Protein AF-C6A193-F1 (afdb_monomer_lite)

Foldseek 3Di:
DVVVLVVCVVVVHHSVVVVVVCVVVDDDDDCDPVLVVQLVVLQVVCVVVVHDADSVLSSVQSVCQVVVHEAEDQCQVSCVSCVVVPHHYDYNVVVVVVVVVVVVVVVVVVVVVVVPDDDPD

Sequence (121 aa):
MYEYLLAKAFLGKSPEYEMGLLKEIYSIVPLEDEIIVKAALITNKLLKNRQKMPSSEILVGVTAILKDGLLITEHPEAYNPLRKYGLDVISTEKFIEELNELIVKFSEETSRANVKEPARG

pLDDT: mean 92.71, std 11.52, range [50.06, 98.56]

Radius of gyration: 20.71 Å; chains: 1; bounding box: 56×43×52 Å

Secondary structure (DSSP, 8-state):
-HHHHHHHHHTT--HHHHHHHHHHHS------HHHHHHHHHHHHHHHHTT----HHHHHHHHHHHHTTPPEEES-GGGGHHHHTTT--EEEHHHHHHHHHHHHHHHHHHHHHHHTS-----

Structure (mmCIF, N/CA/C/O backbone):
data_AF-C6A193-F1
#
_entry.id   AF-C6A193-F1
#
loop_
_atom_site.group_PDB
_atom_site.id
_atom_site.type_symbol
_atom_site.label_atom_id
_atom_site.label_alt_id
_atom_site.label_comp_id
_atom_site.label_asym_id
_atom_site.label_entity_id
_atom_site.label_seq_id
_atom_site.pdbx_PDB_ins_code
_atom_site.Cartn_x
_atom_site.Cartn_y
_atom_site.Cartn_z
_atom_site.occupancy
_atom_site.B_iso_or_equiv
_atom_site.auth_seq_id
_atom_site.auth_comp_id
_atom_site.auth_asym_id
_atom_site.auth_atom_id
_atom_site.pdbx_PDB_model_num
ATOM 1 N N . MET A 1 1 ? 4.519 2.305 -8.512 1.00 89.88 1 MET A N 1
ATOM 2 C CA . MET A 1 1 ? 5.144 1.351 -9.464 1.00 89.88 1 MET A CA 1
ATOM 3 C C . MET A 1 1 ? 5.191 1.896 -10.886 1.00 89.88 1 MET A C 1
ATOM 5 O O . MET A 1 1 ? 6.290 2.067 -11.390 1.00 89.88 1 MET A O 1
ATOM 9 N N . TYR A 1 2 ? 4.052 2.208 -11.520 1.00 92.94 2 TYR A N 1
ATOM 10 C CA . TYR A 1 2 ? 4.037 2.774 -12.881 1.00 92.94 2 TYR A CA 1
ATOM 11 C C . TYR A 1 2 ? 4.923 4.022 -13.015 1.00 92.94 2 TYR A C 1
ATOM 13 O O . TYR A 1 2 ? 5.805 4.047 -13.861 1.00 92.94 2 TYR A O 1
ATOM 21 N N . GLU A 1 3 ? 4.763 5.006 -12.125 1.00 93.38 3 GLU A N 1
ATOM 22 C CA . GLU A 1 3 ? 5.554 6.249 -12.147 1.00 93.38 3 GLU A CA 1
ATOM 23 C C . GLU A 1 3 ? 7.060 6.004 -11.992 1.00 93.38 3 GLU A C 1
ATOM 25 O O . GLU A 1 3 ? 7.865 6.627 -12.678 1.00 93.38 3 GLU A O 1
ATOM 30 N N . TYR A 1 4 ? 7.445 5.044 -11.148 1.00 94.75 4 TYR A N 1
ATOM 31 C CA . TYR A 1 4 ? 8.839 4.629 -10.999 1.00 94.75 4 TYR A CA 1
ATOM 32 C C . TYR A 1 4 ? 9.391 4.054 -12.308 1.00 94.75 4 TYR A C 1
ATOM 34 O O . TYR A 1 4 ? 10.430 4.500 -12.784 1.00 94.75 4 TYR A O 1
ATOM 42 N N . LEU A 1 5 ? 8.685 3.099 -12.920 1.00 97.06 5 LEU A N 1
ATOM 43 C CA . LEU A 1 5 ? 9.116 2.467 -14.170 1.00 97.06 5 LEU A CA 1
ATOM 44 C C . LEU A 1 5 ? 9.140 3.462 -15.332 1.00 97.06 5 LEU A C 1
ATOM 46 O O . LEU A 1 5 ? 10.063 3.432 -16.140 1.00 97.06 5 LEU A O 1
ATOM 50 N N . LEU A 1 6 ? 8.176 4.383 -15.372 1.00 97.69 6 LEU A N 1
ATOM 51 C CA . LEU A 1 6 ? 8.143 5.495 -16.313 1.00 97.69 6 LEU A CA 1
ATOM 52 C C . LEU A 1 6 ? 9.384 6.382 -16.153 1.00 97.69 6 LEU A C 1
ATOM 54 O O . LEU A 1 6 ? 10.057 6.672 -17.138 1.00 97.69 6 LEU A O 1
ATOM 58 N N . ALA A 1 7 ? 9.737 6.756 -14.920 1.00 97.75 7 ALA A N 1
ATOM 59 C CA . ALA A 1 7 ? 10.953 7.517 -14.649 1.00 97.75 7 ALA A CA 1
ATOM 60 C C . ALA A 1 7 ? 12.216 6.753 -15.081 1.00 97.75 7 ALA A C 1
ATOM 62 O O . ALA A 1 7 ? 13.123 7.344 -15.663 1.00 97.75 7 ALA A O 1
ATOM 63 N N . LYS A 1 8 ? 12.278 5.431 -14.865 1.00 97.69 8 LYS A N 1
ATOM 64 C CA . LYS A 1 8 ? 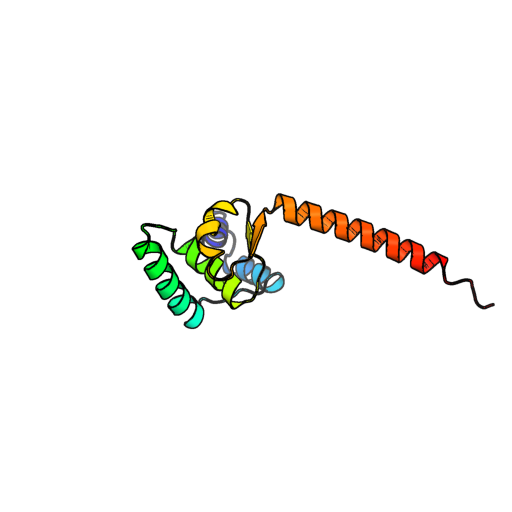13.393 4.601 -15.350 1.00 97.69 8 LYS A CA 1
ATOM 65 C C . LYS A 1 8 ? 13.469 4.571 -16.878 1.00 97.69 8 LYS A C 1
ATOM 67 O O . LYS A 1 8 ? 14.562 4.761 -17.410 1.00 97.69 8 LYS A O 1
ATOM 72 N N . ALA A 1 9 ? 12.334 4.436 -17.564 1.00 97.62 9 ALA A N 1
ATOM 73 C CA . ALA A 1 9 ? 12.258 4.503 -19.023 1.00 97.62 9 ALA A CA 1
ATOM 74 C C . ALA A 1 9 ? 12.771 5.850 -19.555 1.00 97.62 9 ALA A C 1
ATOM 76 O O . ALA A 1 9 ? 13.605 5.884 -20.457 1.00 97.62 9 ALA A O 1
ATOM 77 N N . PHE A 1 10 ? 12.332 6.961 -18.951 1.00 97.88 10 PHE A N 1
ATOM 78 C CA . PHE A 1 10 ? 12.794 8.307 -19.305 1.00 97.88 10 PHE A CA 1
ATOM 79 C C . PHE A 1 10 ? 14.308 8.486 -19.145 1.00 97.88 10 PHE A C 1
ATOM 81 O O . PHE A 1 10 ? 14.922 9.225 -19.909 1.00 97.88 10 PHE A O 1
ATOM 88 N N . LEU A 1 11 ? 14.921 7.791 -18.185 1.00 97.81 11 LEU A N 1
ATOM 89 C CA . LEU A 1 11 ? 16.368 7.798 -17.956 1.00 97.81 11 LEU A CA 1
ATOM 90 C C . LEU A 1 11 ? 17.138 6.813 -18.858 1.00 97.81 11 LEU A C 1
ATOM 92 O O . LEU A 1 11 ? 18.328 6.595 -18.634 1.00 97.81 11 LEU A O 1
ATOM 96 N N . GLY A 1 12 ? 16.485 6.193 -19.847 1.00 97.81 12 GLY A N 1
ATOM 97 C CA . GLY A 1 12 ? 17.104 5.230 -20.763 1.00 97.81 12 GLY A CA 1
ATOM 98 C C . GLY A 1 12 ? 17.394 3.861 -20.139 1.00 97.81 12 GLY A C 1
ATOM 99 O O . GLY A 1 12 ? 18.174 3.088 -20.691 1.00 97.81 12 GLY A O 1
ATOM 100 N N . LYS A 1 13 ? 16.794 3.548 -18.984 1.00 96.88 13 LYS A N 1
ATOM 101 C CA . LYS A 1 13 ? 16.908 2.236 -18.328 1.00 96.88 13 LYS A CA 1
ATOM 102 C C . LYS A 1 13 ? 15.764 1.323 -18.771 1.00 96.88 13 LYS A C 1
ATOM 104 O O . LYS A 1 13 ? 14.680 1.815 -19.068 1.00 96.88 13 LYS A O 1
ATOM 109 N N . SER A 1 14 ? 15.983 0.004 -18.774 1.00 97.69 14 SER A N 1
ATOM 110 C CA . SER A 1 14 ? 14.939 -0.979 -19.115 1.00 97.69 14 SER A CA 1
ATOM 111 C C . SER A 1 14 ? 13.917 -1.114 -17.977 1.00 97.69 14 SER A C 1
ATOM 113 O O . SER A 1 14 ? 14.284 -1.548 -16.880 1.00 97.69 14 SER A O 1
ATOM 115 N N . PRO A 1 15 ? 12.632 -0.794 -18.218 1.00 97.56 15 PRO A N 1
ATOM 116 C CA . PRO A 1 15 ? 11.571 -1.019 -17.241 1.00 97.56 15 PRO A CA 1
ATOM 117 C C . PRO A 1 15 ? 11.350 -2.499 -16.926 1.00 97.56 15 PRO A C 1
ATOM 119 O O . PRO A 1 15 ? 10.973 -2.830 -15.808 1.00 97.56 15 PRO A O 1
ATOM 122 N N . GLU A 1 16 ? 11.593 -3.398 -17.880 1.00 97.38 16 GLU A N 1
ATOM 123 C CA . GLU A 1 16 ? 11.458 -4.846 -17.698 1.00 97.38 16 GLU A CA 1
ATOM 124 C C . GLU A 1 16 ? 12.485 -5.367 -16.694 1.00 97.38 16 GLU A C 1
ATOM 126 O O . GLU A 1 16 ? 12.132 -6.120 -15.786 1.00 97.38 16 GLU A O 1
ATOM 131 N N . TYR A 1 17 ? 13.738 -4.921 -16.821 1.00 97.62 17 TYR A N 1
ATOM 132 C CA . TYR A 1 17 ? 14.798 -5.250 -15.872 1.00 97.62 17 TYR A CA 1
ATOM 133 C C . TYR A 1 17 ? 14.487 -4.706 -14.471 1.00 97.62 17 TYR A C 1
ATOM 135 O O . TYR A 1 17 ? 14.544 -5.439 -13.488 1.00 97.62 17 TYR A O 1
ATOM 143 N N . GLU A 1 18 ? 14.082 -3.437 -14.377 1.00 97.12 18 GLU A N 1
ATOM 144 C CA . GLU A 1 18 ? 13.724 -2.796 -13.104 1.00 97.12 18 GLU A CA 1
ATOM 145 C C . GLU A 1 18 ? 12.497 -3.465 -12.453 1.00 97.12 18 GLU A C 1
ATOM 147 O O . GLU A 1 18 ? 12.458 -3.654 -11.239 1.00 97.12 18 GLU A O 1
ATOM 152 N N . MET A 1 19 ? 11.514 -3.893 -13.250 1.00 96.94 19 MET A N 1
ATOM 153 C CA . MET A 1 19 ? 10.386 -4.701 -12.778 1.00 96.94 19 MET A CA 1
ATOM 154 C C . MET A 1 19 ? 10.845 -6.069 -12.258 1.00 96.94 19 MET A C 1
ATOM 156 O O . MET A 1 19 ? 10.311 -6.541 -11.256 1.00 96.94 19 MET A O 1
ATOM 160 N N . GLY A 1 20 ? 11.813 -6.708 -12.923 1.00 96.88 20 GLY A N 1
ATOM 161 C CA . GLY A 1 20 ? 12.423 -7.959 -12.467 1.00 96.88 20 GLY A CA 1
ATOM 162 C C . GLY A 1 20 ? 13.012 -7.819 -11.066 1.00 96.88 20 GLY A C 1
ATOM 163 O O . GLY A 1 20 ? 12.614 -8.552 -10.166 1.00 96.88 20 GLY A O 1
ATOM 164 N N . LEU A 1 21 ? 13.846 -6.797 -10.852 1.00 96.12 21 LEU A N 1
ATOM 165 C CA . LEU A 1 21 ? 14.441 -6.508 -9.543 1.00 96.12 21 LEU A CA 1
ATOM 166 C C . LEU A 1 21 ? 13.390 -6.244 -8.459 1.00 96.12 21 LEU A C 1
ATOM 168 O O . LEU A 1 21 ? 13.499 -6.745 -7.343 1.00 96.12 21 LEU A O 1
ATOM 172 N N . LEU A 1 22 ? 12.339 -5.480 -8.773 1.00 95.31 22 LEU A N 1
ATOM 173 C CA . LEU A 1 22 ? 11.263 -5.232 -7.812 1.00 95.31 22 LEU A CA 1
ATOM 174 C C . LEU A 1 22 ? 10.559 -6.525 -7.392 1.00 95.31 22 LEU A C 1
ATOM 176 O O . LEU A 1 22 ? 10.219 -6.661 -6.221 1.00 95.31 22 LEU A O 1
ATOM 180 N N . LYS A 1 23 ? 10.364 -7.472 -8.316 1.00 96.12 23 LYS A N 1
ATOM 181 C CA . LYS A 1 23 ? 9.749 -8.777 -8.025 1.00 96.12 23 LYS A CA 1
ATOM 182 C C . LYS A 1 23 ? 10.645 -9.704 -7.205 1.00 96.12 23 LYS A C 1
ATOM 184 O O . LYS A 1 23 ? 10.124 -10.604 -6.557 1.00 96.12 23 LYS A O 1
ATOM 189 N N . GLU A 1 24 ? 11.961 -9.505 -7.230 1.00 97.12 24 GLU A N 1
ATOM 190 C CA . GLU A 1 24 ? 12.900 -10.252 -6.381 1.00 97.12 24 GLU A CA 1
ATOM 191 C C . GLU A 1 24 ? 12.860 -9.779 -4.921 1.00 97.12 24 GLU A C 1
ATOM 193 O O . GLU A 1 24 ? 13.088 -10.570 -4.010 1.00 97.12 24 GLU A O 1
ATOM 198 N N . ILE A 1 25 ? 12.554 -8.498 -4.694 1.00 96.31 25 ILE A N 1
ATOM 199 C CA . ILE A 1 25 ? 12.572 -7.871 -3.363 1.00 96.31 25 ILE A CA 1
ATOM 200 C C . ILE A 1 25 ? 11.172 -7.842 -2.736 1.00 96.31 25 ILE A C 1
ATOM 202 O O . ILE A 1 25 ? 11.025 -8.001 -1.524 1.00 96.31 25 ILE A O 1
ATOM 206 N N . TYR A 1 26 ? 10.138 -7.628 -3.549 1.00 94.81 26 TYR A N 1
ATOM 207 C CA . TYR A 1 26 ? 8.774 -7.391 -3.093 1.00 94.81 26 TYR A CA 1
ATOM 208 C C . TYR A 1 26 ? 7.784 -8.384 -3.694 1.00 94.81 26 TYR A C 1
ATOM 210 O O . TYR A 1 26 ? 7.811 -8.695 -4.886 1.00 94.81 26 TYR A O 1
ATOM 218 N N . SER A 1 27 ? 6.806 -8.780 -2.880 1.00 94.19 27 SER A N 1
ATOM 219 C CA . SER A 1 27 ? 5.588 -9.408 -3.384 1.00 94.19 27 SER A CA 1
ATOM 220 C C . SER A 1 27 ? 4.689 -8.340 -4.010 1.00 94.19 27 SER A C 1
ATOM 222 O O . SER A 1 27 ? 4.142 -7.483 -3.314 1.00 94.19 27 SER A O 1
ATOM 224 N N . ILE A 1 28 ? 4.557 -8.361 -5.338 1.00 94.00 28 ILE A N 1
ATOM 225 C CA . ILE A 1 28 ? 3.685 -7.433 -6.064 1.00 94.00 28 ILE A CA 1
ATOM 226 C C . ILE A 1 28 ? 2.267 -7.992 -6.065 1.00 94.00 28 ILE A C 1
ATOM 228 O O . ILE A 1 28 ? 1.999 -9.009 -6.702 1.00 94.00 28 ILE A O 1
ATOM 232 N N . VAL A 1 29 ? 1.352 -7.288 -5.402 1.00 94.81 29 VAL A N 1
ATOM 233 C CA . VAL A 1 29 ? -0.071 -7.634 -5.408 1.00 94.81 29 VAL A CA 1
ATOM 234 C C . VAL A 1 29 ? -0.707 -7.132 -6.712 1.00 94.81 29 VAL A C 1
ATOM 236 O O . VAL A 1 29 ? -0.722 -5.918 -6.947 1.00 94.81 29 VAL A O 1
ATOM 239 N N . PRO A 1 30 ? -1.208 -8.023 -7.589 1.00 94.19 30 PRO A N 1
ATOM 240 C CA . PRO A 1 30 ? -1.943 -7.608 -8.775 1.00 94.19 30 PRO A CA 1
ATOM 241 C C . PRO A 1 30 ? -3.305 -7.028 -8.383 1.00 94.19 30 PRO A C 1
ATOM 243 O O . PRO A 1 30 ? -3.838 -7.302 -7.309 1.00 94.19 30 PRO A O 1
ATOM 246 N N . LEU A 1 31 ? -3.890 -6.225 -9.271 1.00 94.75 31 LEU A N 1
ATOM 247 C CA . LEU A 1 31 ? -5.223 -5.673 -9.055 1.00 94.75 31 LEU A CA 1
ATOM 248 C C . LEU A 1 31 ? -6.290 -6.747 -9.330 1.00 94.75 31 LEU A C 1
ATOM 250 O O . LEU A 1 31 ? -6.829 -6.834 -10.428 1.00 94.75 31 LEU A O 1
ATOM 254 N N . GLU A 1 32 ? -6.534 -7.587 -8.329 1.00 96.56 32 GLU A N 1
ATOM 255 C CA . GLU A 1 32 ? -7.520 -8.671 -8.343 1.00 96.56 32 GLU A CA 1
ATOM 256 C C . GLU A 1 32 ? -8.960 -8.128 -8.278 1.00 96.56 32 GLU A C 1
ATOM 258 O O . GLU A 1 32 ? -9.213 -7.065 -7.701 1.00 96.56 32 GLU A O 1
ATOM 263 N N . ASP A 1 33 ? -9.924 -8.888 -8.809 1.00 98.25 33 ASP A N 1
ATOM 264 C CA . ASP A 1 33 ? -11.348 -8.516 -8.826 1.00 98.25 33 ASP A CA 1
ATOM 265 C C . ASP A 1 33 ? -11.879 -8.150 -7.434 1.00 98.25 33 ASP A C 1
ATOM 267 O O . ASP A 1 33 ? -12.646 -7.198 -7.281 1.00 98.25 33 ASP A O 1
ATOM 271 N N . GLU A 1 34 ? -11.431 -8.861 -6.397 1.00 98.06 34 GLU A N 1
ATOM 272 C CA . GLU A 1 34 ? -11.819 -8.586 -5.015 1.00 98.06 34 GLU A CA 1
ATOM 273 C C . GLU A 1 34 ? -11.401 -7.177 -4.568 1.00 98.06 34 GLU A C 1
ATOM 275 O O . GLU A 1 34 ? -12.206 -6.451 -3.976 1.00 98.06 34 GLU A O 1
ATOM 280 N N . ILE A 1 35 ? -10.180 -6.750 -4.912 1.00 98.19 35 ILE A N 1
ATOM 281 C CA . ILE A 1 35 ? -9.672 -5.407 -4.607 1.00 98.19 35 ILE A CA 1
ATOM 282 C C . ILE A 1 35 ? -10.526 -4.364 -5.331 1.00 98.19 35 ILE A C 1
ATOM 284 O O . ILE A 1 35 ? -10.962 -3.391 -4.713 1.00 98.19 35 ILE A O 1
ATOM 288 N N . ILE A 1 36 ? -10.821 -4.584 -6.616 1.00 98.38 36 ILE A N 1
ATOM 289 C CA . ILE A 1 36 ? -11.621 -3.667 -7.441 1.00 98.38 36 ILE A CA 1
ATOM 290 C C . ILE A 1 36 ? -13.027 -3.498 -6.854 1.00 98.38 36 ILE A C 1
ATOM 292 O O . ILE A 1 36 ? -13.488 -2.374 -6.631 1.00 98.38 36 ILE A O 1
ATOM 296 N N . VAL A 1 37 ? -13.710 -4.608 -6.563 1.00 98.56 37 VAL A N 1
ATOM 297 C CA . VAL A 1 37 ? -15.078 -4.602 -6.028 1.00 98.56 37 VAL A CA 1
ATOM 298 C C . VAL A 1 37 ? -15.112 -3.953 -4.646 1.00 98.56 37 VAL A C 1
ATOM 300 O O . VAL A 1 37 ? -15.944 -3.075 -4.388 1.00 98.56 37 VAL A O 1
ATOM 303 N N . LYS A 1 38 ? -14.188 -4.324 -3.753 1.00 98.50 38 LYS A N 1
ATOM 304 C CA . LYS A 1 38 ? -14.114 -3.753 -2.403 1.00 98.50 38 LYS A CA 1
ATOM 305 C C . LYS A 1 38 ? -13.816 -2.252 -2.446 1.00 98.50 38 LYS A C 1
ATOM 307 O O . LYS A 1 38 ? -14.466 -1.488 -1.726 1.00 98.50 38 LYS A O 1
ATOM 312 N N . ALA A 1 39 ? -12.915 -1.816 -3.327 1.00 98.50 39 ALA A N 1
ATOM 313 C CA . ALA A 1 39 ? -12.602 -0.408 -3.546 1.00 98.50 39 ALA A CA 1
ATOM 314 C C . ALA A 1 39 ? -13.812 0.379 -4.050 1.00 98.50 39 ALA A C 1
ATOM 316 O O . ALA A 1 39 ? -14.109 1.442 -3.502 1.00 98.50 39 ALA A O 1
ATOM 317 N N . ALA A 1 40 ? -14.573 -0.146 -5.012 1.00 98.31 40 ALA A N 1
ATOM 318 C CA . ALA A 1 40 ? -15.790 0.504 -5.500 1.00 98.31 40 ALA A CA 1
ATOM 319 C C . ALA A 1 40 ? -16.846 0.665 -4.389 1.00 98.31 40 ALA A C 1
ATOM 321 O O . ALA A 1 40 ? -17.434 1.740 -4.223 1.00 98.31 40 ALA A O 1
ATOM 322 N N . LEU A 1 41 ? -17.048 -0.375 -3.571 1.00 98.50 41 LEU A N 1
ATOM 323 C CA . LEU A 1 41 ? -17.986 -0.343 -2.445 1.00 98.50 41 LEU A CA 1
ATOM 324 C C . LEU A 1 41 ? -17.586 0.686 -1.382 1.00 98.50 41 LEU A C 1
ATOM 326 O O . LEU A 1 41 ? -18.440 1.430 -0.892 1.00 98.50 41 LEU A O 1
ATOM 330 N N . ILE A 1 42 ? -16.302 0.743 -1.024 1.00 98.44 42 ILE A N 1
ATOM 331 C CA . ILE A 1 42 ? -15.778 1.724 -0.067 1.00 98.44 42 ILE A CA 1
ATOM 332 C C . ILE A 1 42 ? -15.870 3.138 -0.644 1.00 98.44 42 ILE A C 1
ATOM 334 O O . ILE A 1 42 ? -16.391 4.027 0.028 1.00 98.44 42 ILE A O 1
ATOM 338 N N . THR A 1 43 ? -15.482 3.335 -1.906 1.00 98.31 43 THR A N 1
ATOM 339 C CA . THR A 1 43 ? -15.575 4.629 -2.601 1.00 98.31 43 THR A CA 1
ATOM 340 C C . THR A 1 43 ? -16.999 5.175 -2.563 1.00 98.31 43 THR A C 1
ATOM 342 O O . THR A 1 43 ? -17.214 6.316 -2.164 1.00 98.31 43 THR A O 1
ATOM 345 N N . ASN A 1 44 ? -18.002 4.353 -2.889 1.00 98.12 44 ASN A N 1
ATOM 346 C CA . ASN A 1 44 ? -19.410 4.753 -2.818 1.00 98.12 44 ASN A CA 1
ATOM 347 C C . ASN A 1 44 ? -19.812 5.201 -1.400 1.00 98.12 44 ASN A C 1
ATOM 349 O O . ASN A 1 44 ? -20.485 6.219 -1.229 1.00 98.12 44 ASN A O 1
ATOM 353 N N . LYS A 1 45 ? -19.375 4.477 -0.361 1.00 98.12 45 LYS A N 1
ATOM 354 C CA . LYS A 1 45 ? -19.643 4.851 1.038 1.00 98.12 45 LYS A CA 1
ATOM 355 C C . LYS A 1 45 ? -18.947 6.158 1.437 1.00 98.12 45 LYS A C 1
ATOM 357 O O . LYS A 1 45 ? -19.529 6.933 2.193 1.00 98.12 45 LYS A O 1
ATOM 362 N N . LEU A 1 46 ? -17.737 6.420 0.944 1.00 97.44 46 LEU A N 1
ATOM 363 C CA . LEU A 1 46 ? -17.030 7.684 1.174 1.00 97.44 46 LEU A CA 1
ATOM 364 C C . LEU A 1 46 ? -17.751 8.850 0.485 1.00 97.44 46 LEU A C 1
ATOM 366 O O . LEU A 1 46 ? -18.070 9.846 1.135 1.00 97.44 46 LEU A O 1
ATOM 370 N N . LEU A 1 47 ? -18.121 8.682 -0.788 1.00 97.44 47 LEU A N 1
ATOM 371 C CA . LEU A 1 47 ? -18.825 9.701 -1.569 1.00 97.44 47 LEU A CA 1
ATOM 372 C C . LEU A 1 47 ? -20.186 10.065 -0.967 1.00 97.44 47 LEU A C 1
ATOM 374 O O . LEU A 1 47 ? -20.524 11.247 -0.901 1.00 97.44 47 LEU A O 1
ATOM 378 N N . LYS A 1 48 ? -20.940 9.083 -0.454 1.00 97.00 48 LYS A N 1
ATOM 379 C CA . LYS A 1 48 ? -22.197 9.333 0.279 1.00 97.00 48 LYS A CA 1
ATOM 380 C C . LYS A 1 48 ? -22.005 10.225 1.509 1.00 97.00 48 LYS A C 1
ATOM 382 O O . LYS A 1 48 ? -22.905 10.982 1.854 1.00 97.00 48 LYS A O 1
ATOM 387 N N . ASN A 1 49 ? -20.823 10.186 2.119 1.00 94.94 49 ASN A N 1
ATOM 388 C CA . ASN A 1 49 ? -20.436 11.036 3.244 1.00 94.94 49 ASN A CA 1
ATOM 389 C C . ASN A 1 49 ? -19.687 12.308 2.806 1.00 94.94 49 ASN A C 1
ATOM 391 O O . ASN A 1 49 ? -19.051 12.957 3.631 1.00 94.94 49 ASN A O 1
ATOM 395 N N . ARG A 1 50 ? -19.734 12.662 1.511 1.00 95.69 50 ARG A N 1
ATOM 396 C CA . ARG A 1 50 ? -19.016 13.800 0.904 1.00 95.69 50 ARG A CA 1
ATOM 397 C C . ARG A 1 50 ? -17.495 13.757 1.102 1.00 95.69 50 ARG A C 1
ATOM 399 O O . ARG A 1 50 ? -16.830 14.778 0.957 1.00 95.69 50 ARG A O 1
ATOM 406 N N . GLN A 1 51 ? -16.938 12.581 1.382 1.00 95.25 51 GLN A N 1
ATOM 407 C CA . GLN A 1 51 ? -15.499 12.356 1.454 1.00 95.25 51 GLN A CA 1
ATOM 408 C C . GLN A 1 51 ? -15.009 11.904 0.079 1.00 95.25 51 GLN A C 1
ATOM 410 O O . GLN A 1 51 ? -15.459 10.885 -0.446 1.00 95.25 51 GLN A O 1
ATOM 415 N N . LYS A 1 52 ? -14.108 12.685 -0.518 1.00 94.00 52 LYS A N 1
ATOM 416 C CA . LYS A 1 52 ? -13.417 12.324 -1.758 1.00 94.00 52 LYS A CA 1
ATOM 417 C C . LYS A 1 52 ? -11.999 11.895 -1.419 1.00 94.00 52 LYS A C 1
ATOM 419 O O . LYS A 1 52 ? -11.349 12.540 -0.606 1.00 94.00 52 LYS A O 1
ATOM 424 N N . MET A 1 53 ? -11.548 10.832 -2.064 1.00 96.44 53 MET A N 1
ATOM 425 C CA . MET A 1 53 ? -10.200 10.299 -1.934 1.00 96.44 53 MET A CA 1
ATOM 426 C C . MET A 1 53 ? -9.737 9.866 -3.331 1.00 96.44 53 MET A C 1
ATOM 428 O O . MET A 1 53 ? -10.566 9.359 -4.098 1.00 96.44 53 MET A O 1
ATOM 432 N N . PRO A 1 54 ? -8.472 10.104 -3.708 1.00 96.56 54 PRO A N 1
ATOM 433 C CA . PRO A 1 54 ? -7.921 9.634 -4.971 1.00 96.56 54 PRO A CA 1
ATOM 434 C C . PRO A 1 54 ? -8.069 8.119 -5.128 1.00 96.56 54 PRO A C 1
ATOM 436 O O . PRO A 1 54 ? -7.843 7.358 -4.189 1.00 96.56 54 PRO A O 1
ATOM 439 N N . SER A 1 55 ? -8.406 7.659 -6.335 1.00 95.31 55 SER A N 1
ATOM 440 C CA . SER A 1 55 ? -8.563 6.224 -6.605 1.00 95.31 55 SER A CA 1
ATOM 441 C C . SER A 1 55 ? -7.286 5.430 -6.322 1.00 95.31 55 SER A C 1
ATOM 443 O O . SER A 1 55 ? -7.379 4.299 -5.861 1.00 95.31 55 SER A O 1
ATOM 445 N N . SER A 1 56 ? -6.106 6.019 -6.542 1.00 94.06 56 SER A N 1
ATOM 446 C CA . SER A 1 56 ? -4.815 5.406 -6.208 1.00 94.06 56 SER A CA 1
ATOM 447 C C . SER A 1 56 ? -4.698 5.087 -4.716 1.00 94.06 56 SER A C 1
ATOM 449 O O . SER A 1 56 ? -4.369 3.959 -4.363 1.00 94.06 56 SER A O 1
ATOM 451 N N . GLU A 1 57 ? -5.029 6.038 -3.844 1.00 96.94 57 GLU A N 1
ATOM 452 C CA . GLU A 1 57 ? -4.980 5.842 -2.392 1.00 96.94 57 GLU A CA 1
ATOM 453 C C . GLU A 1 57 ? -6.048 4.848 -1.923 1.00 96.94 57 GLU A C 1
ATOM 455 O O . GLU A 1 57 ? -5.780 4.008 -1.065 1.00 96.94 57 GLU A O 1
ATOM 460 N N . ILE A 1 58 ? -7.250 4.880 -2.514 1.00 98.19 58 ILE A N 1
ATOM 461 C CA . ILE A 1 58 ? -8.290 3.890 -2.204 1.00 98.19 58 ILE A CA 1
ATOM 462 C C . ILE A 1 58 ? -7.800 2.484 -2.553 1.00 98.19 58 ILE A C 1
ATOM 464 O O . ILE A 1 58 ? -7.933 1.579 -1.735 1.00 98.19 58 ILE A O 1
ATOM 468 N N . LEU A 1 59 ? -7.225 2.287 -3.741 1.00 97.88 59 LEU A N 1
ATOM 469 C CA . LEU A 1 59 ? -6.725 0.979 -4.166 1.00 97.88 59 LEU A CA 1
ATOM 470 C C . LEU A 1 59 ? -5.594 0.483 -3.259 1.00 97.88 59 LEU A C 1
ATOM 472 O O . LEU A 1 59 ? -5.616 -0.679 -2.859 1.00 97.88 59 LEU A O 1
ATOM 476 N N . VAL A 1 60 ? -4.653 1.353 -2.880 1.00 97.31 60 VAL A N 1
ATOM 477 C CA . VAL A 1 60 ? -3.573 1.012 -1.938 1.00 97.31 60 VAL A CA 1
ATOM 478 C C . VAL A 1 60 ? -4.138 0.626 -0.572 1.00 97.31 60 VAL A C 1
ATOM 480 O O . VAL A 1 60 ? -3.836 -0.453 -0.067 1.00 97.31 60 VAL A O 1
ATOM 483 N N . GLY A 1 61 ? -5.007 1.459 0.006 1.00 98.19 61 GLY A N 1
ATOM 484 C CA . GLY A 1 61 ? -5.578 1.203 1.327 1.00 98.19 61 GLY A CA 1
ATOM 485 C C . GLY A 1 61 ? -6.470 -0.039 1.357 1.00 98.19 61 GLY A C 1
ATOM 486 O O . GLY A 1 61 ? -6.409 -0.821 2.297 1.00 98.19 61 GLY A O 1
ATOM 487 N N . VAL A 1 62 ? -7.263 -0.280 0.312 1.00 98.44 62 VAL A N 1
ATOM 488 C CA . VAL A 1 62 ? -8.088 -1.494 0.212 1.00 98.44 62 VAL A CA 1
ATOM 489 C C . VAL A 1 62 ? -7.243 -2.742 0.017 1.00 98.44 62 VAL A C 1
ATOM 491 O O . VAL A 1 62 ? -7.566 -3.776 0.597 1.00 98.44 62 VAL A O 1
ATOM 494 N N . THR A 1 63 ? -6.150 -2.649 -0.739 1.00 98.31 63 THR A N 1
ATOM 495 C CA . THR A 1 63 ? -5.194 -3.754 -0.855 1.00 98.31 63 THR A CA 1
ATOM 496 C C . THR A 1 63 ? -4.596 -4.092 0.510 1.00 98.31 63 THR A C 1
ATOM 498 O O . THR A 1 63 ? -4.583 -5.260 0.882 1.00 98.31 63 THR A O 1
ATOM 501 N N . ALA A 1 64 ? -4.175 -3.085 1.284 1.00 98.31 64 ALA A N 1
ATOM 502 C CA . ALA A 1 64 ? -3.656 -3.287 2.636 1.00 98.31 64 ALA A CA 1
ATOM 503 C C . ALA A 1 64 ? -4.701 -3.927 3.568 1.00 98.31 64 ALA A C 1
ATOM 505 O O . ALA A 1 64 ? -4.388 -4.910 4.228 1.00 98.31 64 ALA A O 1
ATOM 506 N N . ILE A 1 65 ? -5.958 -3.461 3.537 1.00 98.38 65 ILE A N 1
ATOM 507 C CA . ILE A 1 65 ? -7.063 -4.072 4.301 1.00 98.38 65 ILE A CA 1
ATOM 508 C C . ILE A 1 65 ? -7.245 -5.552 3.939 1.00 98.38 65 ILE A C 1
ATOM 510 O O . ILE A 1 65 ? -7.387 -6.386 4.820 1.00 98.38 65 ILE A O 1
ATOM 514 N N . LEU A 1 66 ? -7.286 -5.891 2.647 1.00 98.06 66 LEU A N 1
ATOM 515 C CA . LEU A 1 66 ? -7.569 -7.262 2.202 1.00 98.06 66 LEU A CA 1
ATOM 516 C C . LEU A 1 66 ? -6.406 -8.231 2.421 1.00 98.06 66 LEU A C 1
ATOM 518 O O . LEU A 1 66 ? -6.622 -9.438 2.462 1.00 98.06 66 LEU A O 1
ATOM 522 N N . LYS A 1 67 ? -5.177 -7.721 2.506 1.00 97.12 67 LYS A N 1
ATOM 523 C CA . LYS A 1 67 ? -3.979 -8.528 2.754 1.00 97.12 67 LYS A CA 1
ATOM 524 C C . LYS A 1 67 ? -3.529 -8.463 4.221 1.00 97.12 67 LYS A C 1
ATOM 526 O O . LYS A 1 67 ? -2.400 -8.854 4.497 1.00 97.12 67 LYS A O 1
ATOM 531 N N . ASP A 1 68 ? -4.380 -7.951 5.120 1.00 96.44 68 ASP A N 1
ATOM 532 C CA . ASP A 1 68 ? -4.094 -7.746 6.551 1.00 96.44 68 ASP A CA 1
ATOM 533 C C . ASP A 1 68 ? -2.736 -7.053 6.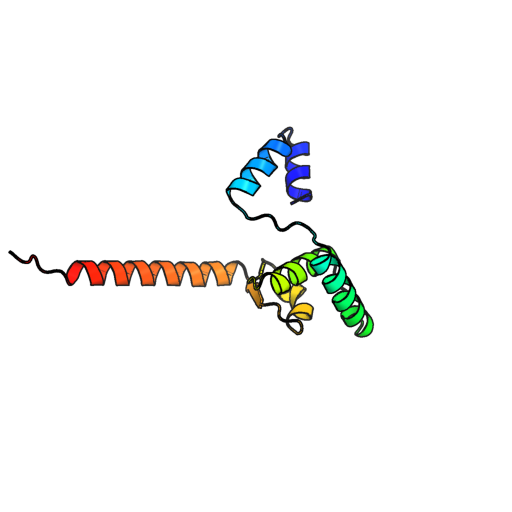791 1.00 96.44 68 ASP A C 1
ATOM 535 O O . ASP A 1 68 ? -1.957 -7.406 7.678 1.00 96.44 68 ASP A O 1
ATOM 539 N N . GLY A 1 69 ? -2.418 -6.083 5.932 1.00 96.44 69 GLY A N 1
ATOM 540 C CA . GLY A 1 69 ? -1.138 -5.391 5.903 1.00 96.44 69 GLY A CA 1
ATOM 541 C C . GLY A 1 69 ? -1.176 -4.057 6.641 1.00 96.44 69 GLY A C 1
ATOM 542 O O . GLY A 1 69 ? -2.097 -3.259 6.465 1.00 96.44 69 GLY A O 1
ATOM 543 N N . LEU A 1 70 ? -0.112 -3.770 7.394 1.00 98.00 70 LEU A N 1
ATOM 544 C CA . LEU A 1 70 ? 0.156 -2.435 7.923 1.00 98.00 70 LEU A CA 1
ATOM 545 C C . LEU A 1 70 ? 0.614 -1.513 6.785 1.00 98.00 70 LEU A C 1
ATOM 547 O O . LEU A 1 70 ? 1.658 -1.745 6.172 1.00 98.00 70 LEU A O 1
ATOM 551 N N . LEU A 1 71 ? -0.141 -0.449 6.513 1.00 98.31 71 LEU A N 1
ATOM 552 C CA . LEU A 1 71 ? 0.265 0.557 5.538 1.00 98.31 71 LEU A CA 1
ATOM 553 C C . LEU A 1 71 ? 1.287 1.520 6.157 1.00 98.31 71 LEU A C 1
ATOM 555 O O . LEU A 1 71 ? 0.987 2.229 7.115 1.00 98.31 71 LEU A O 1
ATOM 559 N N . ILE A 1 72 ? 2.478 1.584 5.569 1.00 98.12 72 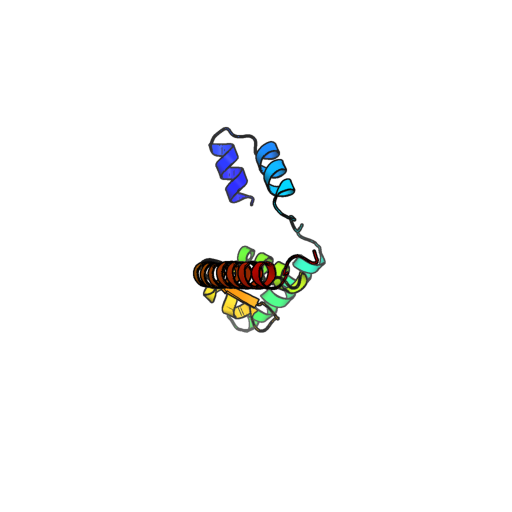ILE A N 1
ATOM 560 C CA . ILE A 1 72 ? 3.530 2.538 5.939 1.00 98.12 72 ILE A CA 1
ATOM 561 C C . ILE A 1 72 ? 3.560 3.642 4.880 1.00 98.12 72 ILE A C 1
ATOM 563 O O . ILE A 1 72 ? 3.603 3.353 3.682 1.00 98.12 72 ILE A O 1
ATOM 567 N N . THR A 1 73 ? 3.495 4.905 5.299 1.00 97.50 73 THR A N 1
ATOM 568 C CA . THR A 1 73 ? 3.451 6.048 4.375 1.00 97.50 73 THR A CA 1
ATOM 569 C C . THR A 1 73 ? 3.939 7.339 5.031 1.00 97.50 73 THR A C 1
ATOM 571 O O . THR A 1 73 ? 3.835 7.500 6.240 1.00 97.50 73 THR A O 1
ATOM 574 N N . GLU A 1 74 ? 4.408 8.300 4.234 1.00 97.31 74 GLU A N 1
ATOM 575 C CA . GLU A 1 74 ? 4.716 9.661 4.704 1.00 97.31 74 GLU A CA 1
ATOM 576 C C . GLU A 1 74 ? 3.461 10.463 5.090 1.00 97.31 74 GLU A C 1
ATOM 578 O O . GLU A 1 74 ? 3.548 11.414 5.859 1.00 97.31 74 GLU A O 1
ATOM 583 N N . HIS A 1 75 ? 2.289 10.082 4.566 1.00 96.94 75 HIS A N 1
ATOM 584 C CA . HIS A 1 75 ? 1.036 10.837 4.705 1.00 96.94 75 HIS A CA 1
ATOM 585 C C . HIS A 1 75 ? -0.088 9.980 5.314 1.00 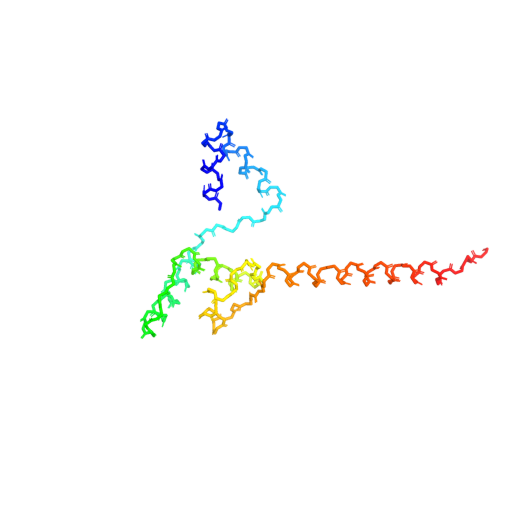96.94 75 HIS A C 1
ATOM 587 O O . HIS A 1 75 ? -1.100 9.711 4.652 1.00 96.94 75 HIS A O 1
ATOM 593 N N . PRO A 1 76 ? 0.055 9.482 6.559 1.00 97.31 76 PRO A N 1
ATOM 594 C CA . PRO A 1 76 ? -0.932 8.589 7.175 1.00 97.31 76 PRO A CA 1
ATOM 595 C C . PRO A 1 76 ? -2.322 9.230 7.307 1.00 97.31 76 PRO A C 1
ATOM 597 O O . PRO A 1 76 ? -3.341 8.537 7.282 1.00 97.31 76 PRO A O 1
ATOM 600 N N . GLU A 1 77 ? -2.390 10.556 7.412 1.00 96.56 77 GLU A N 1
ATOM 601 C CA . GLU A 1 77 ? -3.623 11.328 7.510 1.00 96.56 77 GLU A CA 1
ATOM 602 C C . GLU A 1 77 ? -4.508 11.236 6.263 1.00 96.56 77 GLU A C 1
ATOM 604 O O . GLU A 1 77 ? -5.736 11.232 6.402 1.00 96.56 77 GLU A O 1
ATOM 609 N N . ALA A 1 78 ? -3.915 11.079 5.072 1.00 96.31 78 ALA A N 1
ATOM 610 C CA . ALA A 1 78 ? -4.652 10.882 3.821 1.00 96.31 78 ALA A CA 1
ATOM 611 C C . ALA A 1 78 ? -5.510 9.603 3.865 1.00 96.31 78 ALA A C 1
ATOM 613 O O . ALA A 1 78 ? -6.591 9.529 3.280 1.00 96.31 78 ALA A O 1
ATOM 614 N N . TYR A 1 79 ? -5.080 8.623 4.662 1.00 97.94 79 TYR A N 1
ATOM 615 C CA . TYR A 1 79 ? -5.719 7.320 4.809 1.00 97.94 79 TYR A CA 1
ATOM 616 C C . TYR A 1 79 ? -6.680 7.227 6.003 1.00 97.94 79 TYR A C 1
ATOM 618 O O . TYR A 1 79 ? -7.362 6.212 6.169 1.00 97.94 79 TYR A O 1
ATOM 626 N N . ASN A 1 80 ? -6.825 8.287 6.808 1.00 96.06 80 ASN A N 1
ATOM 627 C CA . ASN A 1 80 ? -7.753 8.316 7.946 1.00 96.06 80 ASN A CA 1
ATOM 628 C C . ASN A 1 80 ? -9.196 7.895 7.600 1.00 96.06 80 ASN A C 1
ATOM 630 O O . ASN A 1 80 ? -9.789 7.143 8.384 1.00 96.06 80 ASN A O 1
ATOM 634 N N . PRO A 1 81 ? -9.783 8.288 6.447 1.00 96.88 81 PRO A N 1
ATOM 635 C CA . PRO A 1 81 ? -11.125 7.843 6.073 1.00 96.88 81 PRO A CA 1
ATOM 636 C C . PRO A 1 81 ? -11.265 6.321 5.930 1.00 96.88 81 PRO A C 1
ATOM 638 O O . PRO A 1 81 ? -12.386 5.814 6.017 1.00 96.88 81 PRO A O 1
ATOM 641 N N . LEU A 1 82 ? -10.158 5.597 5.721 1.00 98.12 82 LEU A N 1
ATOM 642 C CA . LEU A 1 82 ? -10.144 4.148 5.538 1.00 98.12 82 LEU A CA 1
ATOM 643 C C . LEU A 1 82 ? -9.990 3.350 6.838 1.00 98.12 82 LEU A C 1
ATOM 645 O O . LEU A 1 82 ? -10.351 2.175 6.856 1.00 98.12 82 LEU A O 1
ATOM 649 N N . ARG A 1 83 ? -9.570 3.975 7.947 1.00 97.38 83 ARG A N 1
ATOM 650 C CA . ARG A 1 83 ? -9.410 3.295 9.250 1.00 97.38 83 ARG A CA 1
ATOM 651 C C . ARG A 1 83 ? -10.687 2.585 9.710 1.00 97.38 83 ARG A C 1
ATOM 653 O O . ARG A 1 83 ? -10.647 1.443 10.149 1.00 97.38 83 ARG A O 1
ATOM 660 N N . LYS A 1 84 ? -11.855 3.209 9.508 1.00 96.56 84 LYS A N 1
ATOM 661 C CA . LYS A 1 84 ? -13.172 2.616 9.836 1.00 96.56 84 LYS A CA 1
ATOM 662 C C . LYS A 1 84 ? -13.529 1.363 9.021 1.00 96.56 84 LYS A C 1
ATOM 664 O O . LYS A 1 84 ? -14.533 0.721 9.312 1.00 96.56 84 LYS A O 1
ATOM 669 N N . TYR A 1 85 ? -12.762 1.055 7.976 1.00 97.50 85 TYR A N 1
ATOM 670 C CA . TYR A 1 85 ? -12.908 -0.150 7.161 1.00 97.50 85 TYR A CA 1
ATOM 671 C C . TYR A 1 85 ? -11.843 -1.211 7.471 1.00 97.50 85 TYR A C 1
ATOM 673 O O . TYR A 1 85 ? -11.797 -2.208 6.757 1.00 97.50 85 TYR A O 1
ATOM 681 N N . GLY A 1 86 ? -11.039 -1.016 8.525 1.00 97.75 86 GLY A N 1
ATOM 682 C CA . GLY A 1 86 ? -10.017 -1.966 8.970 1.00 97.75 86 GLY A CA 1
ATOM 683 C C . GLY A 1 86 ? -8.602 -1.650 8.491 1.00 97.75 86 GLY A C 1
ATOM 684 O O . GLY A 1 86 ? -7.761 -2.533 8.520 1.00 97.75 86 GLY A O 1
ATOM 685 N N . LEU A 1 87 ? -8.330 -0.429 8.010 1.00 98.56 87 LEU A N 1
ATOM 686 C CA . LEU A 1 87 ? -6.968 -0.055 7.628 1.00 98.56 87 LEU A CA 1
ATOM 687 C C . LEU A 1 87 ? -6.141 0.327 8.857 1.00 98.56 87 LEU A C 1
ATOM 689 O O . LEU A 1 87 ? -6.429 1.342 9.502 1.00 98.56 87 LEU A O 1
ATOM 693 N N . ASP A 1 88 ? -5.055 -0.405 9.076 1.00 98.31 88 ASP A N 1
ATOM 694 C CA . ASP A 1 88 ? -3.961 0.017 9.938 1.00 98.31 88 ASP A CA 1
ATOM 695 C C . ASP A 1 88 ? -2.922 0.792 9.127 1.00 98.31 88 ASP A C 1
ATOM 697 O O . ASP A 1 88 ? -2.473 0.360 8.064 1.00 98.31 88 ASP A O 1
ATOM 701 N N . VAL A 1 89 ? -2.560 1.977 9.620 1.00 98.25 89 VAL A N 1
ATOM 702 C CA . VAL A 1 89 ? -1.609 2.873 8.954 1.00 98.25 89 VAL A CA 1
ATOM 703 C C . VAL A 1 89 ? -0.729 3.592 9.971 1.00 98.25 89 VAL A C 1
ATOM 705 O O . VAL A 1 89 ? -1.221 4.065 11.007 1.00 98.25 89 VAL A O 1
ATOM 708 N N . ILE A 1 90 ? 0.560 3.682 9.651 1.00 98.12 90 ILE A N 1
ATOM 709 C CA . ILE A 1 90 ? 1.622 4.308 10.443 1.00 98.12 90 ILE A CA 1
ATOM 710 C C . ILE A 1 90 ? 2.476 5.225 9.554 1.00 98.12 90 ILE A C 1
ATOM 712 O O . ILE A 1 90 ? 2.569 5.007 8.343 1.00 98.12 90 ILE A O 1
ATOM 716 N N . SER A 1 91 ? 3.090 6.255 10.145 1.00 98.31 91 SER A N 1
ATOM 717 C CA . SER A 1 91 ? 4.081 7.057 9.427 1.00 98.31 91 SER A CA 1
ATOM 718 C C . SER A 1 91 ? 5.368 6.263 9.199 1.00 98.31 91 SER A C 1
ATOM 720 O O . SER A 1 91 ? 5.739 5.421 10.021 1.00 98.31 91 SER A O 1
ATOM 722 N N . THR A 1 92 ? 6.080 6.557 8.112 1.00 98.12 92 THR A N 1
ATOM 723 C CA . THR A 1 92 ? 7.412 5.984 7.863 1.00 98.12 92 THR A CA 1
ATOM 724 C C . THR A 1 92 ? 8.377 6.268 9.015 1.00 98.12 92 THR A C 1
ATOM 726 O O . THR A 1 92 ? 9.075 5.362 9.459 1.00 98.12 92 THR A O 1
ATOM 729 N N . GLU A 1 93 ? 8.378 7.498 9.539 1.00 97.69 93 GLU A N 1
ATOM 730 C CA . GLU A 1 93 ? 9.214 7.910 10.674 1.00 97.69 93 GLU A CA 1
ATOM 731 C C . GLU A 1 93 ? 8.996 7.006 11.894 1.00 97.69 93 GLU A C 1
ATOM 733 O O . GLU A 1 93 ? 9.932 6.362 12.364 1.00 97.69 93 GLU A O 1
ATOM 738 N N . LYS A 1 94 ? 7.742 6.857 12.332 1.00 97.81 94 LYS A N 1
ATOM 739 C CA . LYS A 1 94 ? 7.399 6.042 13.503 1.00 97.81 94 LYS A CA 1
ATOM 740 C C . LYS A 1 94 ? 7.691 4.559 13.277 1.00 97.81 94 LYS A C 1
ATOM 742 O O . LYS A 1 94 ? 8.120 3.870 14.195 1.00 97.81 94 LYS A O 1
ATOM 747 N N . PHE A 1 95 ? 7.495 4.060 12.055 1.00 98.00 95 PHE A N 1
ATOM 748 C CA . PHE A 1 95 ? 7.876 2.691 11.710 1.00 98.00 95 PHE A CA 1
ATOM 749 C C . PHE A 1 95 ? 9.389 2.461 11.861 1.00 98.00 95 PHE A C 1
ATOM 751 O O . PHE A 1 95 ? 9.805 1.442 12.408 1.00 98.00 95 PHE A O 1
ATOM 758 N N . ILE A 1 96 ? 10.216 3.410 11.411 1.00 97.50 96 ILE A N 1
ATOM 759 C CA . ILE A 1 96 ? 11.678 3.332 11.544 1.00 97.50 96 ILE A CA 1
ATOM 760 C C . ILE A 1 96 ? 12.100 3.406 13.016 1.00 97.50 96 ILE A C 1
ATOM 762 O O . ILE A 1 96 ? 12.979 2.652 13.432 1.00 97.50 96 ILE A O 1
ATOM 766 N N . GLU A 1 97 ? 11.481 4.280 13.810 1.00 97.25 97 GLU A N 1
ATOM 767 C CA . GLU A 1 97 ? 11.724 4.363 15.256 1.00 97.25 97 GLU A CA 1
ATOM 768 C C . GLU A 1 97 ? 11.444 3.024 15.950 1.00 97.25 97 GLU A C 1
ATOM 770 O O . GLU A 1 97 ? 12.323 2.481 16.622 1.00 97.25 97 GLU A O 1
ATOM 775 N N . GLU A 1 98 ? 10.265 2.441 15.717 1.00 96.12 98 GLU A N 1
ATOM 776 C CA . GLU A 1 98 ? 9.876 1.149 16.294 1.00 96.12 98 GLU A CA 1
ATOM 777 C C . GLU A 1 98 ? 10.804 0.012 15.838 1.00 96.12 98 GLU A C 1
ATOM 779 O O . GLU A 1 98 ? 11.176 -0.851 16.639 1.00 96.12 98 GLU A O 1
ATOM 784 N N . LEU A 1 99 ? 11.239 0.027 14.574 1.00 95.56 99 LEU A N 1
ATOM 785 C CA . LEU A 1 99 ? 12.198 -0.941 14.044 1.00 95.56 99 LEU A CA 1
ATOM 786 C C . LEU A 1 99 ? 13.569 -0.819 14.726 1.00 95.56 99 LEU A C 1
ATOM 788 O O . LEU A 1 99 ? 14.172 -1.833 15.076 1.00 95.56 99 LEU A O 1
ATOM 792 N N . ASN A 1 100 ? 14.058 0.402 14.948 1.00 95.62 100 ASN A N 1
ATOM 793 C CA . ASN A 1 100 ? 15.330 0.633 15.633 1.00 95.62 100 ASN A CA 1
ATOM 794 C C . ASN A 1 100 ? 15.280 0.150 17.085 1.00 95.62 100 ASN A C 1
ATOM 796 O O . ASN A 1 100 ? 16.202 -0.528 17.541 1.00 95.62 100 ASN A O 1
ATOM 800 N N . GLU A 1 101 ? 14.191 0.434 17.801 1.00 94.69 101 GLU A N 1
ATOM 801 C CA . GLU A 1 101 ? 13.994 -0.091 19.153 1.00 94.69 101 GLU A CA 1
ATOM 802 C C . GLU A 1 101 ? 13.976 -1.622 19.180 1.00 94.69 101 GLU A C 1
ATOM 804 O O . GLU A 1 101 ? 14.541 -2.240 20.088 1.00 94.69 101 GLU A O 1
ATOM 809 N N . LEU A 1 102 ? 13.335 -2.243 18.188 1.00 94.25 102 LEU A N 1
ATOM 810 C CA . LEU A 1 102 ? 13.272 -3.692 18.054 1.00 94.25 102 LEU A CA 1
ATOM 811 C C . LEU A 1 102 ? 14.673 -4.290 17.850 1.00 94.25 102 LEU A C 1
ATOM 813 O O . LEU A 1 102 ? 15.034 -5.251 18.529 1.00 94.25 102 LEU A O 1
ATOM 817 N N . ILE A 1 103 ? 15.488 -3.696 16.973 1.00 94.00 103 ILE A N 1
ATOM 818 C CA . ILE A 1 103 ? 16.873 -4.124 16.717 1.00 94.00 103 ILE A CA 1
ATOM 819 C C . ILE A 1 103 ? 17.718 -4.040 17.993 1.00 94.00 103 ILE A C 1
ATOM 821 O O . ILE A 1 103 ? 18.441 -4.987 18.313 1.00 94.00 103 ILE A O 1
ATOM 825 N N . VAL A 1 104 ? 17.607 -2.942 18.749 1.00 93.00 104 VAL A N 1
ATOM 826 C CA . VAL A 1 104 ? 18.334 -2.777 20.018 1.00 93.00 104 VAL A CA 1
ATOM 827 C C . VAL A 1 104 ? 17.936 -3.875 21.003 1.00 93.00 104 VAL A C 1
ATOM 829 O O . VAL A 1 104 ? 18.813 -4.573 21.515 1.00 93.00 104 VAL A O 1
ATOM 832 N N . LYS A 1 105 ? 16.632 -4.112 21.199 1.00 91.12 105 LYS A N 1
ATOM 833 C CA . LYS A 1 105 ? 16.127 -5.175 22.087 1.00 91.12 105 LYS A CA 1
ATOM 834 C C . LYS A 1 105 ? 16.661 -6.554 21.691 1.00 91.12 105 LYS A C 1
ATOM 836 O O . LYS A 1 105 ? 17.196 -7.263 22.541 1.00 91.12 105 LYS A O 1
ATOM 841 N N . PHE A 1 106 ? 16.618 -6.900 20.403 1.00 87.62 106 PHE A N 1
ATOM 842 C CA . PHE A 1 106 ? 17.173 -8.167 19.913 1.00 87.62 106 PHE A CA 1
ATOM 843 C C . PHE A 1 106 ? 18.679 -8.296 20.178 1.00 87.62 106 PHE A C 1
ATOM 845 O O . PHE A 1 106 ? 19.156 -9.373 20.548 1.00 87.62 106 PHE A O 1
ATOM 852 N N . SER A 1 107 ? 19.441 -7.211 20.022 1.00 86.44 107 SER A N 1
ATOM 853 C CA . SER A 1 107 ? 20.884 -7.217 20.284 1.00 86.44 107 SER A CA 1
ATOM 854 C C . SER A 1 107 ? 21.216 -7.427 21.770 1.00 86.44 107 SER A C 1
ATOM 856 O O . SER A 1 107 ? 22.135 -8.184 22.106 1.00 86.44 107 SER A O 1
ATOM 858 N N . GLU A 1 108 ? 20.434 -6.832 22.675 1.00 84.06 108 GLU A N 1
ATOM 859 C CA . GLU A 1 108 ? 20.594 -6.992 24.122 1.00 84.06 108 GLU A CA 1
ATOM 860 C C . GLU A 1 108 ? 20.211 -8.400 24.591 1.00 84.06 108 GLU A C 1
ATOM 862 O O . GLU A 1 108 ? 20.910 -8.995 25.415 1.00 84.06 108 GLU A O 1
ATOM 867 N N . GLU A 1 109 ? 19.130 -8.964 24.049 1.00 79.25 109 GLU A N 1
ATOM 868 C CA . GLU A 1 109 ? 18.688 -10.328 24.351 1.00 79.25 109 GLU A CA 1
ATOM 869 C C . GLU A 1 109 ? 19.698 -11.375 23.871 1.00 79.25 109 GLU A C 1
ATOM 871 O O . GLU A 1 109 ? 20.060 -12.275 24.634 1.00 79.25 109 GLU A O 1
ATOM 876 N N . THR A 1 110 ? 20.237 -11.209 22.660 1.00 72.94 110 THR A N 1
ATOM 877 C CA . THR A 1 110 ? 21.283 -12.088 22.108 1.00 72.94 110 THR A CA 1
ATOM 878 C C . THR A 1 110 ? 22.564 -12.022 22.947 1.00 72.94 110 THR A C 1
ATOM 880 O O . THR A 1 110 ? 23.173 -13.047 23.259 1.00 72.94 110 THR A O 1
ATOM 883 N N . SER A 1 111 ? 22.943 -10.823 23.401 1.00 70.94 111 SER A N 1
ATOM 884 C CA . SER A 1 111 ? 24.102 -10.630 24.282 1.00 70.94 111 SER A CA 1
ATOM 885 C C . SER A 1 111 ? 23.901 -11.283 25.656 1.00 70.94 111 SER A C 1
A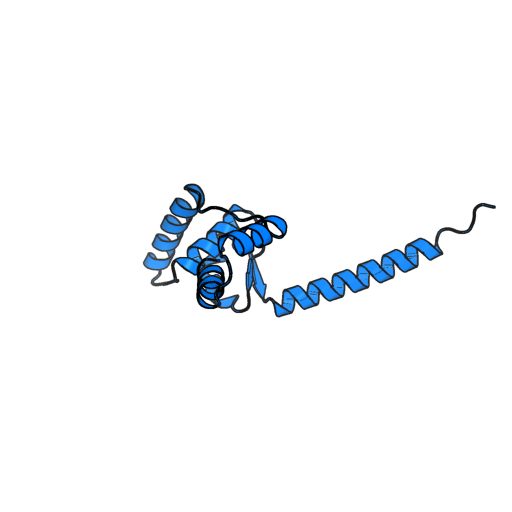TOM 887 O O . SER A 1 111 ? 24.830 -11.869 26.205 1.00 70.94 111 SER A O 1
ATOM 889 N N . ARG A 1 112 ? 22.682 -11.246 26.212 1.00 67.25 112 ARG A N 1
ATOM 890 C CA . ARG A 1 112 ? 22.347 -11.901 27.492 1.00 67.25 112 ARG A CA 1
ATOM 891 C C . ARG A 1 112 ? 22.251 -13.426 27.383 1.00 67.25 112 ARG A C 1
ATOM 893 O O . ARG A 1 112 ? 22.540 -14.106 28.367 1.00 67.25 112 ARG A O 1
ATOM 900 N N . ALA A 1 113 ? 21.856 -13.962 26.228 1.00 63.25 113 ALA A N 1
ATOM 901 C CA . ALA A 1 113 ? 21.807 -15.402 25.975 1.00 63.25 113 ALA A CA 1
ATOM 902 C C . ALA A 1 113 ? 23.216 -16.019 25.917 1.00 63.25 113 ALA A C 1
ATOM 904 O O . ALA A 1 113 ? 23.468 -17.020 26.584 1.00 63.25 113 ALA A O 1
ATOM 905 N N . ASN A 1 114 ? 24.162 -15.358 25.241 1.00 59.19 114 ASN A N 1
ATOM 906 C CA . ASN A 1 114 ? 25.548 -15.832 25.119 1.00 59.19 114 ASN A CA 1
ATOM 907 C C . ASN A 1 114 ? 26.348 -15.796 26.437 1.00 59.19 114 ASN A C 1
ATOM 909 O O . ASN A 1 114 ? 27.345 -16.496 26.569 1.00 59.19 114 ASN A O 1
ATOM 913 N N . VAL A 1 115 ? 25.919 -15.013 27.433 1.00 59.12 115 VAL A N 1
ATOM 914 C CA . VAL A 1 115 ? 26.546 -14.975 28.772 1.00 59.12 115 VAL A CA 1
ATOM 915 C C . VAL A 1 115 ? 26.022 -16.099 29.687 1.00 59.12 115 VAL A C 1
ATOM 917 O O . VAL A 1 115 ? 26.644 -16.412 30.701 1.00 59.12 115 VAL A O 1
ATOM 920 N N . LYS A 1 116 ? 24.887 -16.732 29.349 1.00 56.91 116 LYS A N 1
ATOM 921 C CA . LYS A 1 116 ? 24.229 -17.762 30.176 1.00 56.91 116 LYS A CA 1
ATOM 922 C C . LYS A 1 116 ? 24.593 -19.209 29.829 1.00 56.91 116 LYS A C 1
ATOM 924 O O . LYS A 1 116 ? 24.148 -20.098 30.552 1.00 56.91 116 LYS A O 1
ATOM 929 N N . GLU A 1 117 ? 25.403 -19.462 28.803 1.00 51.59 117 GLU A N 1
ATOM 930 C CA . GLU A 1 117 ? 26.040 -20.769 28.597 1.00 51.59 117 GLU A CA 1
ATOM 931 C C . GLU A 1 117 ? 27.440 -20.773 29.235 1.00 51.59 117 GLU A C 1
ATOM 933 O O . GLU A 1 117 ? 28.416 -20.390 28.589 1.00 51.59 117 GLU A O 1
ATOM 938 N N . PRO A 1 118 ? 27.598 -21.197 30.506 1.00 52.69 118 PRO A N 1
ATOM 939 C CA . PRO A 1 118 ? 28.910 -21.587 30.979 1.00 52.69 118 PRO A CA 1
ATOM 940 C C . PRO A 1 118 ? 29.303 -22.875 30.253 1.00 52.69 118 PRO A C 1
ATOM 942 O O . PRO A 1 118 ? 28.496 -23.803 30.133 1.00 52.69 118 PRO A O 1
ATOM 945 N N . ALA A 1 119 ? 30.555 -22.924 29.802 1.00 58.50 119 ALA A N 1
ATOM 946 C CA . ALA A 1 119 ? 31.207 -24.128 29.315 1.00 58.50 119 ALA A CA 1
ATOM 947 C C . ALA A 1 119 ? 30.881 -25.312 30.241 1.00 58.50 119 ALA A C 1
ATOM 949 O O . ALA A 1 119 ? 31.324 -25.363 31.391 1.00 58.50 119 ALA A O 1
ATOM 950 N N . ARG A 1 120 ? 30.075 -26.259 29.751 1.00 54.09 120 ARG A N 1
ATOM 951 C CA . ARG A 1 120 ? 30.062 -27.609 30.313 1.00 54.09 120 ARG A CA 1
ATOM 952 C C . ARG A 1 120 ? 31.383 -28.236 29.874 1.00 54.09 120 ARG A C 1
ATOM 954 O O . ARG A 1 120 ? 31.627 -28.329 28.674 1.00 54.09 120 ARG A O 1
ATOM 961 N N . GLY A 1 121 ? 32.242 -28.468 30.868 1.00 50.06 121 GLY A N 1
ATOM 962 C CA . GLY A 1 121 ? 33.648 -28.844 30.710 1.00 50.06 121 GLY A CA 1
ATOM 963 C C . GLY A 1 121 ? 33.904 -30.260 30.231 1.00 50.06 121 GLY A C 1
ATOM 964 O O . GLY A 1 121 ? 32.951 -30.940 29.791 1.00 50.06 121 GLY A O 1
#

InterPro domains:
  IPR029060 P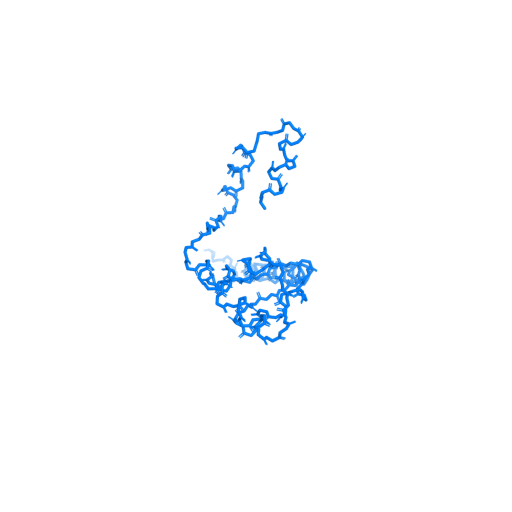IN-like domain superfamily [SSF88723] (2-102)

Organism: Thermococcus sibiricus (strain DSM 12597 / MM 739) (NCBI:txid604354)